Protein AF-A0A4Y8IC39-F1 (afdb_monomer_lite)

pLDDT: mean 88.24, std 8.1, range [49.22, 97.06]

Structure (mmCIF, N/CA/C/O backbone):
data_AF-A0A4Y8IC39-F1
#
_entry.id   AF-A0A4Y8IC39-F1
#
loop_
_atom_site.group_PDB
_atom_site.id
_atom_site.type_symbol
_atom_site.label_atom_id
_atom_site.label_alt_id
_atom_site.label_comp_id
_atom_site.label_asym_id
_atom_site.label_entity_id
_atom_site.label_seq_id
_atom_site.pdbx_PDB_ins_code
_atom_site.Cartn_x
_atom_site.Cartn_y
_atom_site.Cartn_z
_atom_site.occupancy
_atom_site.B_iso_or_equiv
_atom_site.auth_seq_id
_atom_site.auth_comp_id
_atom_site.auth_asym_id
_atom_site.auth_atom_id
_atom_site.pdbx_PDB_model_num
ATOM 1 N N . MET A 1 1 ? -6.202 -8.728 9.744 1.00 49.22 1 MET A N 1
ATOM 2 C CA . MET A 1 1 ? -7.414 -8.111 10.317 1.00 49.22 1 MET A CA 1
ATOM 3 C C . MET A 1 1 ? -6.979 -7.304 11.525 1.00 49.22 1 MET A C 1
ATOM 5 O O . MET A 1 1 ? -6.332 -7.877 12.390 1.00 49.22 1 MET A O 1
ATOM 9 N N . LYS A 1 2 ? -7.241 -5.996 11.548 1.00 52.31 2 LYS A N 1
ATOM 10 C CA . LYS A 1 2 ? -7.064 -5.145 12.735 1.00 52.31 2 LYS A CA 1
ATOM 11 C C . LYS A 1 2 ? -8.455 -4.559 13.005 1.00 52.31 2 LYS A C 1
ATOM 13 O O . LYS A 1 2 ? -9.032 -3.944 12.111 1.00 52.31 2 LYS A O 1
ATOM 18 N N . ASP A 1 3 ? -9.051 -4.898 14.144 1.00 62.09 3 ASP A N 1
ATOM 19 C CA . ASP A 1 3 ? -10.324 -4.336 14.628 1.00 62.09 3 ASP A CA 1
ATOM 20 C C . ASP A 1 3 ? -11.541 -4.486 13.686 1.00 62.09 3 ASP A C 1
ATOM 22 O O . ASP A 1 3 ? -12.233 -3.516 13.392 1.00 62.09 3 ASP A O 1
ATOM 26 N N . ASN A 1 4 ? -11.817 -5.700 13.189 1.00 80.62 4 ASN A N 1
ATOM 27 C CA . ASN A 1 4 ? -12.907 -6.012 12.236 1.00 80.62 4 ASN A CA 1
ATOM 28 C C . ASN A 1 4 ? -12.847 -5.268 10.886 1.00 80.62 4 ASN A C 1
ATOM 30 O O . ASN A 1 4 ? -13.820 -5.294 10.128 1.00 80.62 4 ASN A O 1
ATOM 34 N N . HIS A 1 5 ? -11.713 -4.646 10.552 1.00 85.69 5 HIS A N 1
ATOM 35 C CA . HIS A 1 5 ? -11.492 -4.043 9.241 1.00 85.69 5 HIS A CA 1
ATOM 36 C C . HIS A 1 5 ? -10.709 -4.977 8.310 1.00 85.69 5 HIS A C 1
ATOM 38 O O . HIS A 1 5 ? -9.724 -5.627 8.692 1.00 85.69 5 HIS A O 1
ATOM 44 N N . ILE A 1 6 ? -11.165 -5.013 7.063 1.00 87.56 6 ILE A N 1
ATOM 45 C CA . ILE A 1 6 ? -10.596 -5.718 5.923 1.00 87.56 6 ILE A CA 1
ATOM 46 C C . ILE A 1 6 ? -10.126 -4.653 4.940 1.00 87.56 6 ILE A C 1
ATOM 48 O O . ILE A 1 6 ? -10.879 -3.751 4.578 1.00 87.56 6 ILE A O 1
ATOM 52 N N . ILE A 1 7 ? -8.873 -4.766 4.514 1.00 88.25 7 ILE A N 1
ATOM 53 C CA . ILE A 1 7 ? -8.309 -3.901 3.485 1.00 88.25 7 ILE A CA 1
ATOM 54 C C . ILE A 1 7 ? -8.285 -4.690 2.189 1.00 88.25 7 ILE A C 1
ATOM 56 O O . ILE A 1 7 ? -7.684 -5.763 2.136 1.00 88.25 7 ILE A O 1
ATOM 60 N N . VAL A 1 8 ? -8.951 -4.159 1.172 1.00 89.44 8 VAL A N 1
ATOM 61 C CA . VAL A 1 8 ? -9.041 -4.778 -0.148 1.00 89.44 8 VAL A CA 1
ATOM 62 C C . VAL A 1 8 ? -8.329 -3.889 -1.145 1.00 89.44 8 VAL A C 1
ATOM 64 O O . VAL A 1 8 ? -8.541 -2.680 -1.172 1.00 89.44 8 VAL A O 1
ATOM 67 N N . THR A 1 9 ? -7.495 -4.502 -1.969 1.00 88.75 9 THR A N 1
ATOM 68 C CA . THR A 1 9 ? -6.936 -3.887 -3.169 1.00 88.75 9 THR A CA 1
ATOM 69 C C . THR A 1 9 ? -7.644 -4.469 -4.381 1.00 88.75 9 THR A C 1
ATOM 71 O O . THR A 1 9 ? -7.809 -5.687 -4.449 1.00 88.75 9 THR A O 1
ATOM 74 N N . TYR A 1 10 ? -8.086 -3.626 -5.306 1.00 88.31 10 TYR A N 1
ATOM 75 C CA . TYR A 1 10 ? -8.867 -4.049 -6.468 1.00 88.31 10 TYR A CA 1
ATOM 76 C C . TYR A 1 10 ? -8.558 -3.185 -7.690 1.00 88.31 10 TYR A C 1
ATOM 78 O O . TYR A 1 10 ? -8.013 -2.092 -7.562 1.00 88.31 10 TYR A O 1
ATOM 86 N N . GLU A 1 11 ? -8.929 -3.676 -8.866 1.00 85.62 11 GLU A N 1
ATOM 87 C CA . GLU A 1 11 ? -8.945 -2.916 -10.116 1.00 85.62 11 GLU A CA 1
ATOM 88 C C . GLU A 1 11 ? -10.398 -2.737 -10.562 1.00 85.62 11 GLU A C 1
ATOM 90 O O . GLU A 1 11 ? -11.254 -3.582 -10.277 1.00 85.62 11 GLU A O 1
ATOM 95 N N . LYS A 1 12 ? -10.697 -1.638 -11.255 1.00 83.25 12 LYS A N 1
ATOM 96 C CA . LYS A 1 12 ? -11.997 -1.461 -11.909 1.00 83.25 12 LYS A CA 1
ATOM 97 C C . LYS A 1 12 ? -11.918 -1.995 -13.333 1.00 83.25 12 LYS A C 1
ATOM 99 O O . LYS A 1 12 ? -10.913 -1.819 -14.013 1.00 83.25 12 LYS A O 1
ATOM 104 N N . ALA A 1 13 ? -12.988 -2.632 -13.799 1.00 77.00 13 ALA A N 1
ATOM 105 C CA . ALA A 1 13 ? -13.052 -3.109 -15.175 1.00 77.00 13 ALA A CA 1
ATOM 106 C C . ALA A 1 13 ? -12.878 -1.935 -16.157 1.00 77.00 13 ALA A C 1
ATOM 108 O O . ALA A 1 13 ? -13.583 -0.934 -16.049 1.00 77.00 13 ALA A O 1
ATOM 109 N N . GLY A 1 14 ? -11.946 -2.072 -17.103 1.00 76.12 14 GLY A N 1
ATOM 110 C CA . GLY A 1 14 ? -11.614 -1.021 -18.070 1.00 76.12 14 GLY A CA 1
ATOM 111 C C . GLY A 1 14 ? -10.619 0.031 -17.566 1.00 76.12 14 GLY A C 1
ATOM 112 O O . GLY A 1 14 ? -10.321 0.964 -18.305 1.00 76.12 14 GLY A O 1
ATOM 113 N N . GLU A 1 15 ? -10.087 -0.115 -16.350 1.00 79.50 15 GLU A N 1
ATOM 114 C CA . GLU A 1 15 ? -9.059 0.765 -15.800 1.00 79.50 15 GLU A CA 1
ATOM 115 C C . GLU A 1 15 ? -7.843 -0.035 -15.316 1.00 79.50 15 GLU A C 1
ATOM 117 O O . GLU A 1 15 ? -7.985 -1.004 -14.574 1.00 79.50 15 GLU A O 1
ATOM 122 N N . ASP A 1 16 ? -6.635 0.423 -15.652 1.00 76.81 16 ASP A N 1
ATOM 123 C CA . ASP A 1 16 ? -5.375 -0.186 -15.191 1.00 76.81 16 ASP A CA 1
ATOM 124 C C . ASP A 1 16 ? -4.802 0.522 -13.949 1.00 76.81 16 ASP A C 1
ATOM 126 O O . ASP A 1 16 ? -3.588 0.660 -13.754 1.00 76.81 16 ASP A O 1
ATOM 130 N N . PHE A 1 17 ? -5.700 0.999 -13.084 1.00 84.44 17 PHE A N 1
ATOM 131 C CA . PHE A 1 17 ? -5.344 1.605 -11.808 1.00 84.44 17 PHE A CA 1
ATOM 132 C C . PHE A 1 17 ? -5.635 0.659 -10.651 1.00 84.44 17 PHE A C 1
ATOM 134 O O . PHE A 1 17 ? -6.690 0.030 -10.568 1.00 84.44 17 PHE A O 1
ATOM 141 N N . LEU A 1 18 ? -4.698 0.632 -9.703 1.00 87.25 18 LEU A N 1
ATOM 142 C CA . LEU A 1 18 ? -4.921 0.007 -8.412 1.00 87.25 18 LEU A CA 1
ATOM 143 C C . LEU A 1 18 ? -5.823 0.919 -7.579 1.00 87.25 18 LEU A C 1
ATOM 145 O O . LEU A 1 18 ? -5.616 2.131 -7.532 1.00 87.25 18 LEU A O 1
ATOM 149 N N . TYR A 1 19 ? -6.773 0.317 -6.882 1.00 92.00 19 TYR A N 1
ATOM 150 C CA . TYR A 1 19 ? -7.632 0.954 -5.899 1.00 92.00 19 TYR A CA 1
ATOM 151 C C . TYR A 1 19 ? -7.520 0.242 -4.563 1.00 92.00 19 TYR A C 1
ATOM 153 O O . TYR A 1 19 ? -7.177 -0.940 -4.486 1.00 92.00 19 TYR A O 1
ATOM 161 N N . VAL A 1 20 ? -7.844 0.963 -3.495 1.00 91.62 20 VAL A N 1
ATOM 162 C CA . VAL A 1 20 ? -7.847 0.443 -2.132 1.00 91.62 20 VAL A CA 1
ATOM 163 C C . VAL A 1 20 ? -9.165 0.785 -1.473 1.00 91.62 20 VAL A C 1
ATOM 165 O O . VAL A 1 20 ? -9.677 1.896 -1.607 1.00 91.62 20 VAL A O 1
ATOM 168 N N . ALA A 1 21 ? -9.697 -0.157 -0.712 1.00 92.69 21 ALA A N 1
ATOM 169 C CA . ALA A 1 21 ? -10.854 0.068 0.122 1.00 92.69 21 ALA A CA 1
ATOM 170 C C . ALA A 1 21 ? -10.661 -0.462 1.529 1.00 92.69 21 ALA A C 1
ATOM 172 O O . ALA A 1 21 ? -10.013 -1.484 1.765 1.00 92.69 21 ALA A O 1
ATOM 173 N N . ILE A 1 22 ? -11.289 0.250 2.455 1.00 92.50 22 ILE A N 1
ATOM 174 C CA . ILE A 1 22 ? -11.466 -0.170 3.833 1.00 92.50 22 ILE A CA 1
ATOM 175 C C . ILE A 1 22 ? -12.898 -0.675 3.959 1.00 92.50 22 ILE A C 1
ATOM 177 O O . ILE A 1 22 ? -13.855 0.072 3.743 1.00 92.50 22 ILE A O 1
ATOM 181 N N . ILE A 1 23 ? -13.039 -1.944 4.314 1.00 93.00 23 ILE A N 1
ATOM 182 C CA . ILE A 1 23 ? -14.315 -2.616 4.539 1.00 93.00 23 ILE A CA 1
ATOM 183 C C . ILE A 1 23 ? -14.377 -3.016 6.009 1.00 93.00 23 ILE A C 1
ATOM 185 O O . ILE A 1 23 ? -13.379 -3.435 6.589 1.00 93.00 23 ILE A O 1
ATOM 189 N N . LYS A 1 24 ? -15.544 -2.892 6.632 1.00 90.75 24 LYS A N 1
ATOM 190 C CA . LYS A 1 24 ? -15.789 -3.343 8.001 1.00 90.75 24 LYS A CA 1
ATOM 191 C C . LYS A 1 24 ? -16.712 -4.550 7.992 1.00 90.75 24 LYS A C 1
ATOM 193 O O . LYS A 1 24 ? -17.770 -4.505 7.364 1.00 90.75 24 LYS A O 1
ATOM 198 N N . GLN A 1 25 ? -16.339 -5.588 8.731 1.00 88.75 25 GLN A N 1
ATOM 199 C CA . GLN A 1 25 ? -17.250 -6.673 9.073 1.00 88.75 25 GLN A CA 1
ATOM 200 C C . GLN A 1 25 ? -18.201 -6.195 10.177 1.00 88.75 25 GLN A C 1
ATOM 202 O O . GLN A 1 25 ? -17.773 -5.758 11.249 1.00 88.75 25 GLN A O 1
ATOM 207 N N . THR A 1 26 ? -19.498 -6.284 9.919 1.00 89.00 26 THR A N 1
ATOM 208 C CA . THR A 1 26 ? -20.580 -6.052 10.877 1.00 89.00 26 THR A CA 1
ATOM 209 C C . THR A 1 26 ? -21.377 -7.343 11.072 1.00 89.00 26 THR A C 1
ATOM 211 O O . THR A 1 26 ? -21.233 -8.308 10.319 1.00 89.00 26 THR A O 1
ATOM 214 N N . ASN A 1 27 ? -22.271 -7.355 12.062 1.00 88.62 27 ASN A N 1
ATOM 215 C CA . ASN A 1 27 ? -23.198 -8.475 12.269 1.00 88.62 27 ASN A CA 1
ATOM 216 C C . ASN A 1 27 ? -24.147 -8.689 11.074 1.00 88.62 27 ASN A C 1
ATOM 218 O O . ASN A 1 27 ? -24.691 -9.773 10.912 1.00 88.62 27 ASN A O 1
ATOM 222 N N . SER A 1 28 ? -24.344 -7.659 10.245 1.00 91.44 28 SER A N 1
ATOM 223 C CA . SER A 1 28 ? -25.187 -7.687 9.047 1.00 91.44 28 SER A CA 1
ATOM 224 C C . SER A 1 28 ? -24.410 -7.939 7.747 1.00 91.44 28 SER A C 1
ATOM 226 O O . SER A 1 28 ? -25.013 -7.905 6.677 1.00 91.44 28 SER A O 1
ATOM 228 N N . GLY A 1 29 ? -23.094 -8.179 7.816 1.00 91.56 29 GLY A N 1
ATOM 229 C CA . GLY A 1 29 ? -22.247 -8.469 6.657 1.00 91.56 29 GLY A CA 1
ATOM 230 C C . GLY A 1 29 ? -21.097 -7.478 6.469 1.00 91.56 29 GLY A C 1
ATOM 231 O O . GLY A 1 29 ? -20.527 -6.969 7.430 1.00 91.56 29 GLY A O 1
ATOM 232 N N . LEU A 1 30 ? -20.715 -7.233 5.215 1.00 91.81 30 LEU A N 1
ATOM 233 C CA . LEU A 1 30 ? -19.592 -6.363 4.857 1.00 91.81 30 LEU A CA 1
ATOM 234 C C . LEU A 1 30 ? -20.083 -4.959 4.497 1.00 91.81 30 LEU A C 1
ATOM 236 O O . LEU A 1 30 ? -20.935 -4.798 3.623 1.00 91.81 30 LEU A O 1
ATOM 240 N N . LYS A 1 31 ? -19.513 -3.931 5.132 1.00 91.69 31 LYS A N 1
ATOM 241 C CA . LYS A 1 31 ? -19.816 -2.521 4.851 1.00 91.69 31 LYS A CA 1
ATOM 242 C C . LYS A 1 31 ? -18.582 -1.786 4.337 1.00 91.69 31 LYS A C 1
ATOM 244 O O . LYS A 1 31 ? -17.553 -1.764 5.008 1.00 91.69 31 LYS A O 1
ATOM 249 N N . TRP A 1 32 ? -18.707 -1.120 3.193 1.00 91.94 32 TRP A N 1
ATOM 250 C CA . TRP A 1 32 ? -17.681 -0.213 2.679 1.00 91.94 32 TRP A CA 1
ATOM 251 C C . TRP A 1 32 ? -17.578 1.027 3.572 1.00 91.94 32 TRP A C 1
ATOM 253 O O . TRP A 1 32 ? -18.581 1.689 3.840 1.00 91.94 32 TRP A O 1
ATOM 263 N N . ILE A 1 33 ? -16.373 1.322 4.053 1.00 93.19 33 ILE A N 1
ATOM 264 C CA . ILE A 1 33 ? -16.093 2.477 4.915 1.00 93.19 33 ILE A CA 1
ATOM 265 C C . ILE A 1 33 ? -15.491 3.612 4.100 1.00 93.19 33 ILE A C 1
ATOM 267 O O . ILE A 1 33 ? -15.927 4.755 4.215 1.00 93.19 33 ILE A O 1
ATOM 271 N N . LYS A 1 34 ? -14.486 3.302 3.276 1.00 93.19 34 LYS A N 1
ATOM 272 C CA . LYS A 1 34 ? -13.810 4.290 2.436 1.00 93.19 34 LYS A CA 1
ATOM 273 C C . LYS A 1 34 ? -13.171 3.638 1.218 1.00 93.19 34 LYS A C 1
ATOM 275 O O . LYS A 1 34 ? -12.642 2.535 1.327 1.00 93.19 34 LYS A O 1
ATOM 280 N N . ASN A 1 35 ? -13.180 4.368 0.108 1.00 92.88 35 ASN A N 1
ATOM 281 C CA . ASN A 1 35 ? -12.457 4.056 -1.122 1.00 92.88 35 ASN A CA 1
ATOM 282 C C . ASN A 1 35 ? -11.335 5.069 -1.335 1.00 92.88 35 ASN A C 1
ATOM 284 O O . ASN A 1 35 ? -11.465 6.226 -0.929 1.00 92.88 35 ASN A O 1
ATOM 288 N N . SER A 1 36 ? -10.247 4.637 -1.962 1.00 90.44 36 SER A N 1
ATOM 289 C CA . SER A 1 36 ? -9.236 5.540 -2.496 1.00 90.44 36 SER A CA 1
ATOM 290 C C . SER A 1 36 ? -9.663 6.054 -3.866 1.00 90.44 36 SER A C 1
ATOM 292 O O . SER A 1 36 ? -10.433 5.404 -4.578 1.00 90.44 36 SER A O 1
ATOM 294 N N . ASP A 1 37 ? -9.076 7.174 -4.267 1.00 89.62 37 ASP A N 1
ATOM 295 C CA . ASP A 1 37 ? -8.926 7.484 -5.684 1.00 89.62 37 ASP A CA 1
ATOM 296 C C . ASP A 1 37 ? -7.965 6.482 -6.349 1.00 89.62 37 ASP A C 1
ATOM 298 O O . ASP A 1 37 ? -7.362 5.627 -5.682 1.00 89.62 37 ASP A O 1
ATOM 302 N N . ALA A 1 38 ? -7.823 6.578 -7.671 1.00 88.69 38 ALA A N 1
ATOM 303 C CA . ALA A 1 38 ? -6.846 5.793 -8.413 1.00 88.69 38 ALA A CA 1
ATOM 304 C C . ALA A 1 38 ? -5.434 6.027 -7.848 1.00 88.69 38 ALA A C 1
ATOM 306 O O . ALA A 1 38 ? -4.974 7.166 -7.726 1.00 88.69 38 ALA A O 1
ATOM 307 N N . ILE A 1 39 ? -4.729 4.943 -7.521 1.00 88.25 39 ILE A N 1
ATOM 308 C CA . ILE A 1 39 ? -3.354 4.980 -7.013 1.00 88.25 39 ILE A CA 1
ATOM 309 C C . ILE A 1 39 ? -2.430 5.327 -8.187 1.00 88.25 39 ILE A C 1
ATOM 311 O O . ILE A 1 39 ? -1.962 4.453 -8.917 1.00 88.25 39 ILE A O 1
ATOM 315 N N . THR A 1 40 ? -2.205 6.625 -8.388 1.00 83.69 40 THR A N 1
ATOM 316 C CA . THR A 1 40 ? -1.406 7.168 -9.499 1.00 83.69 40 THR A CA 1
ATOM 317 C C . THR A 1 40 ? -0.023 7.641 -9.058 1.00 83.69 40 THR A C 1
ATOM 319 O O . THR A 1 40 ? 0.912 7.635 -9.861 1.00 83.69 40 THR A O 1
ATOM 322 N N . PHE A 1 41 ? 0.138 8.028 -7.792 1.00 83.94 41 PHE A N 1
ATOM 323 C CA . PHE A 1 41 ? 1.421 8.458 -7.232 1.00 83.94 41 PHE A CA 1
ATOM 324 C C . PHE A 1 41 ? 2.229 7.287 -6.649 1.00 83.94 41 PHE A C 1
ATOM 326 O O . PHE A 1 41 ? 1.647 6.259 -6.306 1.00 83.94 41 PHE A O 1
ATOM 333 N N . PRO A 1 42 ? 3.556 7.425 -6.476 1.00 88.69 42 PRO A N 1
ATOM 334 C CA . PRO A 1 42 ? 4.375 6.372 -5.879 1.00 88.69 42 PRO A CA 1
ATOM 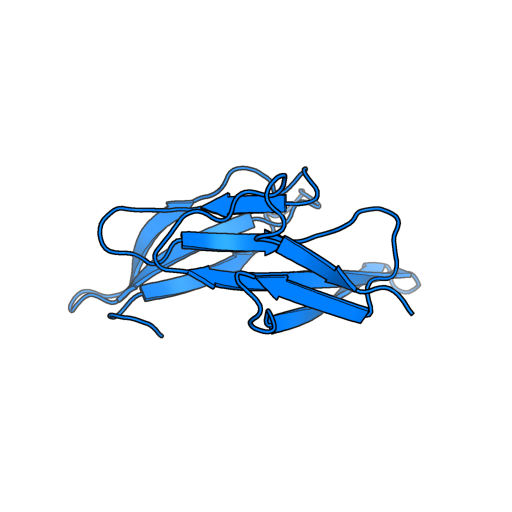335 C C . PRO A 1 42 ? 3.990 6.008 -4.446 1.00 88.69 42 PRO A C 1
ATOM 337 O O . PRO A 1 42 ? 4.167 4.867 -4.036 1.00 88.69 42 PRO A O 1
ATOM 340 N N . ILE A 1 43 ? 3.460 6.962 -3.678 1.00 91.31 43 ILE A N 1
ATOM 341 C CA . ILE A 1 43 ? 3.056 6.771 -2.284 1.00 91.31 43 ILE A CA 1
ATOM 342 C C . ILE A 1 43 ? 1.645 7.327 -2.125 1.00 91.31 43 ILE A C 1
ATOM 344 O O . ILE A 1 43 ? 1.408 8.510 -2.359 1.00 91.31 43 ILE A O 1
ATOM 348 N N . ASN A 1 44 ? 0.712 6.480 -1.702 1.00 92.69 44 ASN A N 1
ATOM 349 C CA . ASN A 1 44 ? -0.681 6.843 -1.459 1.00 92.69 44 ASN A CA 1
ATOM 350 C C . ASN A 1 44 ? -1.099 6.405 -0.066 1.00 92.69 44 ASN A C 1
ATOM 352 O O . ASN A 1 44 ? -0.590 5.422 0.477 1.00 92.69 44 ASN A O 1
ATOM 356 N N . ARG A 1 45 ? -2.045 7.140 0.513 1.00 92.44 45 ARG A N 1
ATOM 357 C CA . ARG A 1 45 ? -2.510 6.899 1.874 1.00 92.44 45 ARG A CA 1
ATOM 358 C C . ARG A 1 45 ? -4.024 6.990 1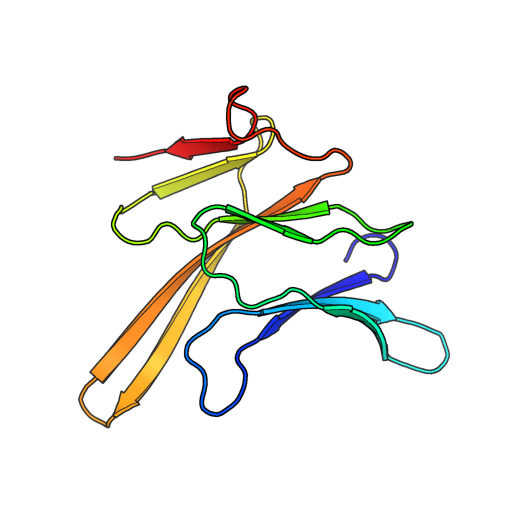.924 1.00 92.44 45 ARG A C 1
ATOM 360 O O . ARG A 1 45 ? -4.607 7.947 1.422 1.00 92.44 45 ARG A O 1
ATOM 367 N N . ILE A 1 46 ? -4.655 6.010 2.554 1.00 92.94 46 ILE A N 1
ATOM 368 C CA . ILE A 1 46 ? -6.090 6.013 2.830 1.00 92.94 46 ILE A CA 1
ATOM 369 C C . ILE A 1 46 ? -6.301 5.811 4.326 1.00 92.94 46 ILE A C 1
ATOM 371 O O . ILE A 1 46 ? -5.721 4.924 4.948 1.00 92.94 46 ILE A O 1
ATOM 375 N N . ALA A 1 47 ? -7.129 6.676 4.897 1.00 91.62 47 ALA A N 1
ATOM 376 C CA . ALA A 1 47 ? -7.457 6.680 6.312 1.00 91.62 47 ALA A CA 1
ATOM 377 C C . ALA A 1 47 ? -8.947 6.957 6.490 1.00 91.62 47 ALA A C 1
ATOM 379 O O . ALA A 1 47 ? -9.499 7.840 5.822 1.00 91.62 47 ALA A O 1
ATOM 380 N N . ALA A 1 48 ? -9.580 6.221 7.392 1.00 89.94 48 ALA A N 1
ATOM 381 C CA . ALA A 1 48 ? -10.913 6.499 7.904 1.00 89.94 48 ALA A CA 1
ATOM 382 C C . ALA A 1 48 ? -10.873 6.514 9.436 1.00 89.94 48 ALA A C 1
ATOM 384 O O . ALA A 1 48 ? -10.000 5.894 10.049 1.00 89.94 48 ALA A O 1
ATOM 385 N N . GLU A 1 49 ? -11.808 7.228 10.054 1.00 86.31 49 GLU A N 1
ATOM 386 C CA . GLU A 1 49 ? -11.910 7.279 11.511 1.00 86.31 49 GLU A CA 1
ATOM 387 C C . GLU A 1 49 ? -12.055 5.868 12.104 1.00 86.31 49 GLU A C 1
ATOM 389 O O . GLU A 1 49 ? -12.813 5.041 11.595 1.00 86.31 49 GLU A O 1
ATOM 394 N N . GLY A 1 50 ? -11.293 5.580 13.163 1.00 85.31 50 GLY A N 1
ATOM 395 C CA . GLY A 1 50 ? -11.297 4.269 13.817 1.00 85.31 50 GLY A CA 1
ATOM 396 C C . GLY A 1 50 ? -10.642 3.143 13.007 1.00 85.31 50 GLY A C 1
ATOM 397 O O . GLY A 1 50 ? -10.878 1.972 13.299 1.00 85.31 50 GLY A O 1
ATOM 398 N N . THR A 1 51 ? -9.840 3.472 11.989 1.00 87.00 51 THR A N 1
ATOM 399 C CA . THR A 1 51 ? -9.122 2.500 11.148 1.00 87.00 51 THR A CA 1
ATOM 400 C C . THR A 1 51 ? -7.634 2.843 11.086 1.00 87.00 51 THR A C 1
ATOM 402 O O . THR A 1 51 ? -7.285 4.023 11.186 1.00 87.00 51 THR A O 1
ATOM 405 N N . PRO A 1 52 ? -6.736 1.854 10.917 1.00 88.94 52 PRO A N 1
ATOM 406 C CA . PRO A 1 52 ? -5.337 2.159 10.657 1.00 88.94 52 PRO A CA 1
ATOM 407 C C . PRO A 1 52 ? -5.200 2.909 9.330 1.00 88.94 52 PRO A C 1
ATOM 409 O O . PRO A 1 52 ? -5.942 2.673 8.375 1.00 88.94 52 PRO A O 1
ATOM 412 N N . ILE A 1 53 ? -4.193 3.769 9.254 1.00 92.75 53 ILE A N 1
ATOM 413 C CA . ILE A 1 53 ? -3.785 4.411 8.013 1.00 92.75 53 ILE A CA 1
ATOM 414 C C . ILE A 1 53 ? -3.135 3.344 7.144 1.00 92.75 53 ILE A C 1
ATOM 416 O O . ILE A 1 53 ? -2.150 2.711 7.530 1.00 92.75 53 ILE A O 1
ATOM 420 N N . VAL A 1 54 ? -3.702 3.137 5.963 1.00 94.06 54 VAL A N 1
ATOM 421 C CA . VAL A 1 54 ? -3.149 2.234 4.963 1.00 94.06 54 VAL A CA 1
ATOM 422 C C . VAL A 1 54 ? -2.242 3.052 4.061 1.00 94.06 54 VAL A C 1
ATOM 424 O O . VAL A 1 54 ? -2.702 3.966 3.377 1.00 94.06 54 VAL A O 1
ATOM 427 N N . THR A 1 55 ? -0.960 2.711 4.051 1.00 94.94 55 THR A N 1
ATOM 428 C CA . THR A 1 55 ? 0.027 3.295 3.141 1.00 94.94 55 THR A CA 1
ATOM 429 C C . THR A 1 55 ? 0.329 2.291 2.042 1.00 94.94 55 THR A C 1
ATOM 431 O O . THR A 1 55 ? 0.697 1.154 2.338 1.00 94.94 55 THR A O 1
ATOM 434 N N . ILE A 1 56 ? 0.164 2.708 0.789 1.00 94.12 56 ILE A N 1
ATOM 435 C CA . ILE A 1 56 ? 0.500 1.929 -0.403 1.00 94.12 56 ILE A CA 1
ATOM 436 C C . ILE A 1 56 ? 1.675 2.600 -1.093 1.00 94.12 56 ILE A C 1
ATOM 438 O O . ILE A 1 56 ? 1.626 3.795 -1.387 1.00 94.12 56 ILE A O 1
ATOM 442 N N . VAL A 1 57 ? 2.708 1.815 -1.370 1.00 92.94 57 VAL A N 1
ATOM 443 C CA . VAL A 1 57 ? 3.892 2.252 -2.102 1.00 92.94 57 VAL A CA 1
ATOM 444 C C . VAL A 1 57 ? 3.979 1.454 -3.397 1.00 92.94 57 VAL A C 1
ATOM 446 O O . VAL A 1 57 ? 4.134 0.234 -3.364 1.00 92.94 57 VAL A O 1
ATOM 449 N N . ARG A 1 58 ? 3.852 2.139 -4.534 1.00 90.00 58 ARG A N 1
ATOM 450 C CA . ARG A 1 58 ? 3.949 1.585 -5.890 1.00 90.00 58 ARG A CA 1
ATOM 451 C C . ARG A 1 58 ? 4.860 2.481 -6.741 1.00 90.00 58 ARG A C 1
ATOM 453 O O . ARG A 1 58 ? 4.369 3.371 -7.435 1.00 90.00 58 ARG A O 1
ATOM 460 N N . PRO A 1 59 ? 6.183 2.297 -6.655 1.00 81.25 59 PRO A N 1
ATOM 461 C CA . PRO A 1 59 ? 7.149 3.012 -7.485 1.00 81.25 59 PRO A CA 1
ATOM 462 C C . PRO A 1 59 ? 6.898 2.719 -8.972 1.00 81.25 59 PRO A C 1
ATOM 464 O O . PRO A 1 59 ? 6.460 1.621 -9.304 1.00 81.25 59 PRO A O 1
ATOM 467 N N . ARG A 1 60 ? 7.125 3.701 -9.855 1.00 73.31 60 ARG A N 1
ATOM 468 C CA . ARG A 1 60 ? 6.868 3.549 -11.301 1.00 73.31 60 ARG A CA 1
ATOM 469 C C . ARG A 1 60 ? 8.020 2.874 -12.043 1.00 73.31 60 ARG A C 1
ATOM 471 O O . ARG A 1 60 ? 7.769 1.977 -12.832 1.00 73.31 60 ARG A O 1
ATOM 478 N N . ASP A 1 61 ? 9.249 3.285 -11.743 1.00 68.19 61 ASP A N 1
ATOM 479 C CA . ASP A 1 61 ? 10.406 3.020 -12.610 1.00 68.19 61 ASP A CA 1
ATOM 480 C C . ASP A 1 61 ? 11.606 2.438 -11.846 1.00 68.19 61 ASP A C 1
ATOM 482 O O . ASP A 1 61 ? 12.739 2.493 -12.318 1.00 68.19 61 ASP A O 1
ATOM 486 N N . GLU A 1 62 ? 11.393 1.937 -10.626 1.00 67.69 62 GLU A N 1
ATOM 487 C CA . GLU A 1 62 ? 12.494 1.564 -9.740 1.00 67.69 62 GLU A CA 1
ATOM 488 C C . GLU A 1 62 ? 12.267 0.214 -9.056 1.00 67.69 62 GLU A C 1
ATOM 490 O O . GLU A 1 62 ? 11.277 0.005 -8.345 1.00 67.69 62 GLU A O 1
ATOM 495 N N . ASP A 1 63 ? 13.245 -0.677 -9.234 1.00 79.69 63 ASP A N 1
ATOM 496 C CA . ASP A 1 63 ? 13.297 -1.999 -8.617 1.00 79.69 63 ASP A CA 1
ATOM 49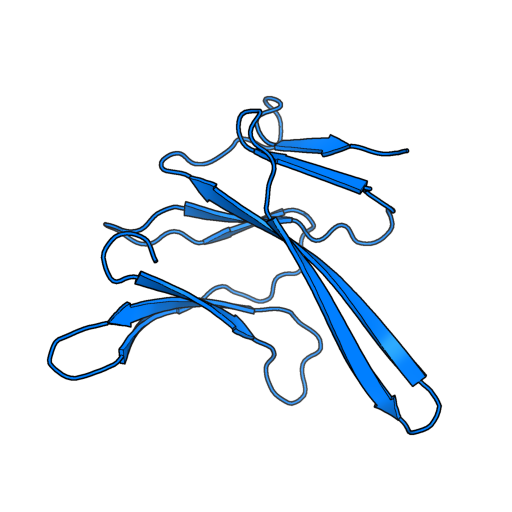7 C C . ASP A 1 63 ? 13.709 -1.898 -7.151 1.00 79.69 63 ASP A C 1
ATOM 499 O O . ASP A 1 63 ? 14.855 -2.102 -6.748 1.00 79.69 63 ASP A O 1
ATOM 503 N N . TYR A 1 64 ? 12.734 -1.571 -6.314 1.00 88.31 64 TYR A N 1
ATOM 504 C CA . TYR A 1 64 ? 12.910 -1.663 -4.876 1.00 88.31 64 TYR A CA 1
ATOM 505 C C . TYR A 1 64 ? 12.745 -3.108 -4.406 1.00 88.31 64 TYR A C 1
ATOM 507 O O . TYR A 1 64 ? 11.816 -3.838 -4.786 1.00 88.31 64 TYR A O 1
ATOM 515 N N . LYS A 1 65 ? 13.646 -3.525 -3.518 1.00 90.12 65 LYS A N 1
ATOM 516 C CA . LYS A 1 65 ? 13.615 -4.849 -2.894 1.00 90.12 65 LYS A CA 1
ATOM 517 C C . LYS A 1 65 ? 12.740 -4.856 -1.650 1.00 90.12 65 LYS A C 1
ATOM 519 O O . LYS A 1 65 ? 12.054 -5.841 -1.376 1.00 90.12 65 LYS A O 1
ATOM 524 N N . ALA A 1 66 ? 12.751 -3.758 -0.902 1.00 93.38 66 ALA A N 1
ATOM 525 C CA . ALA A 1 66 ? 11.981 -3.628 0.320 1.00 93.38 66 ALA A CA 1
ATOM 526 C C . ALA A 1 66 ? 11.541 -2.186 0.563 1.00 93.38 66 ALA A C 1
ATOM 528 O O . ALA A 1 66 ? 12.188 -1.230 0.144 1.00 93.38 66 ALA A O 1
ATOM 529 N N . VAL A 1 67 ? 10.447 -2.057 1.304 1.00 95.50 67 VAL A N 1
ATOM 530 C CA . VAL A 1 67 ? 9.962 -0.788 1.837 1.00 95.50 67 VAL A CA 1
ATOM 531 C C . VAL A 1 67 ? 9.854 -0.938 3.344 1.00 95.50 67 VAL A C 1
ATOM 533 O O . VAL A 1 67 ? 9.355 -1.960 3.827 1.00 95.50 67 VAL A O 1
ATOM 536 N N . LYS A 1 68 ? 10.301 0.068 4.092 1.00 96.81 68 LYS A N 1
ATOM 537 C CA . LYS A 1 68 ? 9.990 0.198 5.517 1.00 96.81 68 LYS A CA 1
ATOM 538 C C . LYS A 1 68 ? 9.100 1.407 5.744 1.00 96.81 68 LYS A C 1
ATOM 540 O O . LYS A 1 68 ? 9.241 2.421 5.069 1.00 96.81 68 LYS A O 1
ATOM 545 N N . VAL A 1 69 ? 8.200 1.291 6.713 1.00 97.00 69 VAL A N 1
ATOM 546 C CA . VAL A 1 69 ? 7.397 2.404 7.219 1.00 97.00 69 VAL A CA 1
ATOM 547 C C . VAL A 1 69 ? 7.594 2.481 8.729 1.00 97.00 69 VAL A C 1
ATOM 549 O O . VAL A 1 69 ? 7.363 1.494 9.432 1.00 97.00 69 VAL A O 1
ATOM 552 N N . PHE A 1 70 ? 8.073 3.623 9.223 1.00 96.94 70 PHE A N 1
ATOM 553 C CA . PHE A 1 70 ? 8.553 3.810 10.597 1.00 96.94 70 PHE A CA 1
ATOM 554 C C . PHE A 1 70 ? 9.552 2.716 11.023 1.00 96.94 70 PHE A C 1
ATOM 556 O O . PHE A 1 70 ? 9.394 2.077 12.066 1.00 96.94 70 PHE A O 1
ATOM 563 N N . GLY A 1 71 ? 10.535 2.421 10.163 1.00 95.81 71 GLY A N 1
ATOM 564 C CA . GLY A 1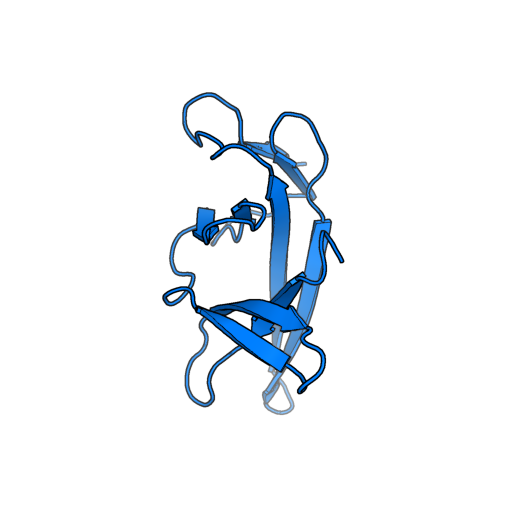 71 ? 11.559 1.395 10.393 1.00 95.81 71 GLY A CA 1
ATOM 565 C C . GLY A 1 71 ? 11.067 -0.061 10.350 1.00 95.81 71 GLY A C 1
ATOM 566 O O . GLY A 1 71 ? 11.879 -0.983 10.448 1.00 95.81 71 GLY A O 1
ATOM 567 N N . LYS A 1 72 ? 9.761 -0.310 10.177 1.00 97.06 72 LYS A N 1
ATOM 568 C CA . LYS A 1 72 ? 9.186 -1.662 10.097 1.00 97.06 72 LYS A CA 1
ATOM 569 C C . LYS A 1 72 ? 8.982 -2.095 8.645 1.00 97.06 72 LYS A C 1
ATOM 571 O O . LYS A 1 72 ? 8.474 -1.296 7.862 1.00 97.06 72 LYS A O 1
ATOM 576 N N . PRO A 1 73 ? 9.297 -3.348 8.272 1.00 96.94 73 PRO A N 1
ATOM 577 C CA . PRO A 1 73 ? 9.057 -3.842 6.919 1.00 96.94 73 PRO A CA 1
ATOM 578 C C . PRO A 1 73 ? 7.578 -3.759 6.515 1.00 96.94 73 PRO A C 1
ATOM 580 O O . PRO A 1 73 ? 6.699 -4.240 7.234 1.00 96.94 73 PRO A O 1
ATOM 583 N N . ALA A 1 74 ? 7.312 -3.180 5.347 1.00 96.62 74 ALA A N 1
ATOM 584 C CA . ALA A 1 74 ? 6.009 -3.219 4.699 1.00 96.62 74 ALA A CA 1
ATOM 585 C C . ALA A 1 74 ? 5.817 -4.557 3.969 1.00 96.62 74 ALA A C 1
ATOM 587 O O . ALA A 1 74 ? 6.773 -5.174 3.490 1.00 96.62 74 ALA A O 1
ATOM 588 N N . LYS A 1 75 ? 4.568 -5.011 3.852 1.00 95.25 75 LYS A N 1
ATOM 589 C CA . LYS A 1 75 ? 4.247 -6.258 3.151 1.00 95.25 75 LYS A CA 1
ATOM 590 C C . LYS A 1 75 ? 4.318 -6.031 1.643 1.00 95.25 75 LYS A C 1
ATOM 592 O O . LYS A 1 75 ? 3.587 -5.189 1.136 1.00 95.25 75 LYS A O 1
ATOM 597 N N . SER A 1 76 ? 5.136 -6.809 0.939 1.00 94.19 76 SER A N 1
ATOM 598 C CA . SER A 1 76 ? 5.130 -6.849 -0.528 1.00 94.19 76 SER A CA 1
ATOM 599 C C . SER A 1 76 ? 3.934 -7.654 -1.029 1.00 94.19 76 SER A C 1
ATOM 601 O O . SER A 1 76 ? 3.614 -8.712 -0.478 1.00 94.19 76 SER A O 1
ATOM 603 N N . VAL A 1 77 ? 3.293 -7.171 -2.085 1.00 91.81 77 VAL A N 1
ATOM 604 C CA . VAL A 1 77 ? 2.263 -7.883 -2.835 1.00 91.81 77 VAL A CA 1
ATOM 605 C C . VAL A 1 77 ? 2.650 -7.846 -4.304 1.00 91.81 77 VAL A C 1
ATOM 607 O O . VAL A 1 77 ? 2.903 -6.774 -4.851 1.00 91.81 77 VAL A O 1
ATOM 610 N N . THR A 1 78 ? 2.684 -9.025 -4.913 1.00 90.00 78 THR A N 1
ATOM 611 C CA . THR A 1 78 ? 2.915 -9.199 -6.344 1.00 90.00 78 THR A CA 1
ATOM 612 C C . THR A 1 78 ? 1.771 -10.020 -6.910 1.00 90.00 78 THR A C 1
ATOM 614 O O . THR A 1 78 ? 1.400 -11.042 -6.329 1.00 90.00 78 THR A O 1
ATOM 617 N N . TYR A 1 79 ? 1.205 -9.573 -8.022 1.00 87.06 79 TYR A N 1
ATOM 618 C CA . TYR A 1 79 ? 0.263 -10.353 -8.812 1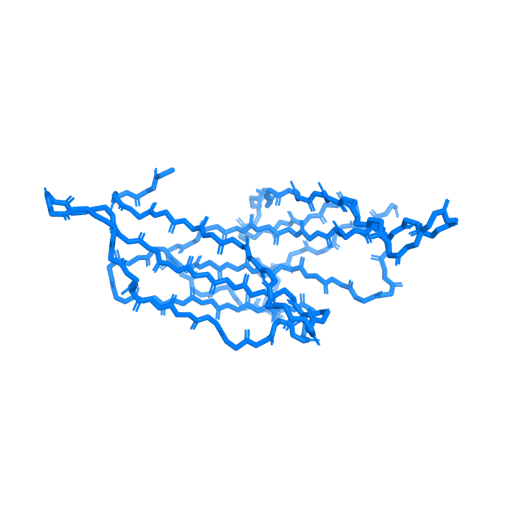.00 87.06 79 TYR A CA 1
ATOM 619 C C . TYR A 1 79 ? 0.564 -10.182 -10.296 1.00 87.06 79 TYR A C 1
ATOM 621 O O . TYR A 1 79 ? 1.228 -9.232 -10.708 1.00 87.06 79 TYR A O 1
ATOM 629 N N . TYR A 1 80 ? 0.067 -11.125 -11.083 1.00 88.06 80 TYR A N 1
ATOM 630 C CA . TYR A 1 80 ? 0.274 -11.184 -12.519 1.00 88.06 80 TYR A CA 1
ATOM 631 C C . TYR A 1 80 ? -1.082 -11.096 -13.212 1.00 88.06 80 TYR A C 1
ATOM 633 O O . TYR A 1 80 ? -2.045 -11.718 -12.758 1.00 88.06 80 TYR A O 1
ATOM 641 N N . LYS A 1 81 ? -1.164 -10.303 -14.279 1.00 83.94 81 LYS A N 1
ATOM 642 C CA . LYS A 1 81 ? -2.377 -10.127 -15.085 1.00 83.94 81 LYS A CA 1
ATOM 643 C C . LYS A 1 81 ? -2.059 -10.449 -16.533 1.00 83.94 81 LYS A C 1
ATOM 645 O O . LYS A 1 81 ? -1.231 -9.776 -17.149 1.00 83.94 81 LYS A O 1
ATOM 650 N N . ASP A 1 82 ? -2.750 -11.439 -17.075 1.00 87.69 82 ASP A N 1
ATOM 651 C CA . ASP A 1 82 ? -2.694 -11.747 -18.498 1.00 87.69 82 ASP A CA 1
ATOM 652 C C . ASP A 1 82 ? -3.573 -10.747 -19.249 1.00 87.69 82 ASP A C 1
ATOM 654 O O . ASP A 1 82 ? -4.788 -10.685 -19.060 1.00 87.69 82 ASP A O 1
ATOM 658 N N . VAL A 1 83 ? -2.943 -9.911 -20.070 1.00 83.19 83 VAL A N 1
ATOM 659 C CA . VAL A 1 83 ? -3.625 -8.899 -20.893 1.00 83.19 83 VAL A CA 1
ATOM 660 C C . VAL A 1 83 ? -3.959 -9.463 -22.275 1.00 83.19 83 VAL A C 1
ATOM 662 O O . VAL A 1 83 ? -4.877 -8.998 -22.944 1.00 83.19 83 VAL A O 1
ATOM 665 N N . SER A 1 84 ? -3.203 -10.473 -22.709 1.00 86.62 84 SER A N 1
ATOM 666 C CA . SER A 1 84 ? -3.453 -11.291 -23.898 1.00 86.62 84 SER A CA 1
ATOM 667 C C . SER A 1 84 ? -2.696 -12.615 -23.775 1.00 86.62 84 SER A C 1
ATOM 669 O O . SER A 1 84 ? -1.812 -12.732 -22.928 1.00 86.62 84 SER A O 1
ATOM 671 N N . ASP A 1 85 ? -2.940 -13.558 -24.687 1.00 87.31 85 ASP A N 1
ATOM 672 C CA . ASP A 1 85 ? -2.266 -14.869 -24.747 1.00 87.31 85 ASP A CA 1
ATOM 673 C C . ASP A 1 85 ? -0.725 -14.807 -24.777 1.00 87.31 85 ASP A C 1
ATOM 675 O O . ASP A 1 85 ? -0.055 -15.824 -24.609 1.00 87.31 85 ASP A O 1
ATOM 679 N N . LYS A 1 86 ? -0.145 -13.631 -25.049 1.00 91.94 86 LYS A N 1
ATOM 680 C CA . LYS A 1 86 ? 1.306 -13.423 -25.163 1.00 91.94 86 LYS A CA 1
ATOM 681 C C . LYS A 1 86 ? 1.868 -12.390 -24.189 1.00 91.94 86 LYS A C 1
ATOM 683 O O . LYS A 1 86 ? 3.076 -12.168 -24.200 1.00 91.94 86 LYS A O 1
ATOM 688 N N . VAL A 1 87 ? 1.023 -11.715 -23.408 1.00 87.62 87 VAL A N 1
ATOM 689 C CA . VAL A 1 87 ? 1.442 -10.590 -22.562 1.00 87.62 87 VAL A CA 1
ATOM 690 C C . VAL A 1 87 ? 0.882 -10.765 -21.160 1.00 87.62 87 VAL A C 1
ATOM 692 O O . VAL A 1 87 ? -0.313 -10.571 -20.940 1.00 87.62 87 VAL A O 1
ATOM 695 N N . THR A 1 88 ? 1.779 -11.049 -20.219 1.00 88.44 88 THR A N 1
ATOM 696 C CA . THR A 1 88 ? 1.520 -11.031 -18.779 1.00 88.44 88 THR A CA 1
ATOM 697 C C . THR A 1 88 ? 2.229 -9.827 -18.175 1.00 88.44 88 THR A C 1
ATOM 699 O O . THR A 1 88 ? 3.427 -9.635 -18.383 1.00 88.44 88 THR A O 1
ATOM 702 N N . LEU A 1 89 ? 1.497 -9.011 -17.427 1.00 85.00 89 LEU A N 1
ATOM 703 C CA . LEU A 1 89 ? 2.051 -7.885 -16.685 1.00 85.00 89 LEU A CA 1
ATOM 704 C C . LEU A 1 89 ? 2.248 -8.273 -15.221 1.00 85.00 89 LEU A C 1
ATOM 706 O O . LEU A 1 89 ? 1.339 -8.817 -14.593 1.00 85.00 89 LEU A O 1
ATOM 710 N N . GLU A 1 90 ? 3.424 -7.964 -14.679 1.00 86.62 90 GLU A N 1
ATOM 711 C CA . GLU A 1 90 ? 3.682 -8.026 -13.242 1.00 86.62 90 GLU A CA 1
ATOM 712 C C . GLU A 1 90 ? 3.267 -6.711 -12.579 1.00 86.62 90 GLU A C 1
ATOM 714 O O . GLU A 1 90 ? 3.652 -5.621 -13.003 1.00 86.62 90 GLU A O 1
ATOM 719 N N . PHE A 1 91 ? 2.519 -6.820 -11.488 1.00 85.31 91 PHE A N 1
ATOM 720 C CA . PHE A 1 91 ? 2.151 -5.701 -10.639 1.00 85.31 91 PHE A CA 1
ATOM 721 C C . PHE A 1 91 ? 2.703 -5.931 -9.241 1.00 85.31 91 PHE A C 1
ATOM 723 O O . PHE A 1 91 ? 2.284 -6.853 -8.541 1.00 85.31 91 PHE A O 1
ATOM 730 N N . LYS A 1 92 ? 3.609 -5.051 -8.813 1.00 89.62 92 LYS A N 1
ATOM 731 C CA . LYS A 1 92 ? 4.249 -5.099 -7.499 1.00 89.62 92 LYS A CA 1
ATOM 732 C C . LYS A 1 92 ? 3.986 -3.817 -6.716 1.00 89.62 92 LYS A C 1
ATOM 734 O O . LYS A 1 92 ? 4.096 -2.714 -7.247 1.00 89.62 92 LYS A O 1
ATOM 739 N N . TYR A 1 93 ? 3.635 -3.960 -5.444 1.00 92.06 93 TYR A N 1
ATOM 740 C CA . TYR A 1 93 ? 3.482 -2.844 -4.510 1.00 92.06 93 TYR A CA 1
ATOM 741 C C . TYR A 1 93 ? 3.722 -3.296 -3.068 1.00 92.06 93 TYR A C 1
ATOM 743 O O . TYR A 1 93 ? 3.698 -4.486 -2.755 1.00 92.06 93 TYR A O 1
ATOM 751 N N . TRP A 1 94 ? 3.918 -2.336 -2.167 1.00 94.75 94 TRP A N 1
ATOM 752 C CA . TRP A 1 94 ? 4.026 -2.575 -0.732 1.00 94.75 94 TRP A CA 1
ATOM 753 C C . TRP A 1 94 ? 2.872 -1.930 0.013 1.00 94.75 94 TRP A C 1
ATOM 755 O O . TRP A 1 94 ? 2.407 -0.849 -0.348 1.00 94.75 94 TRP A O 1
ATOM 765 N N . ILE A 1 95 ? 2.429 -2.589 1.079 1.00 95.12 95 ILE A N 1
ATOM 766 C CA . ILE A 1 95 ? 1.360 -2.115 1.947 1.00 95.12 95 ILE A CA 1
ATOM 767 C C . ILE A 1 95 ? 1.799 -2.135 3.411 1.00 95.12 95 ILE A C 1
ATOM 769 O O . ILE A 1 95 ? 2.356 -3.119 3.907 1.00 95.12 95 ILE A O 1
ATOM 773 N N . ALA A 1 96 ? 1.535 -1.035 4.109 1.00 95.38 96 ALA A N 1
ATOM 774 C CA . ALA A 1 96 ? 1.761 -0.891 5.541 1.00 95.38 96 ALA A CA 1
ATOM 775 C C . ALA A 1 96 ? 0.509 -0.349 6.236 1.00 95.38 96 ALA A C 1
ATOM 777 O O . ALA A 1 96 ? -0.274 0.397 5.646 1.00 95.38 96 ALA A O 1
ATOM 778 N N . TYR A 1 97 ? 0.348 -0.720 7.505 1.00 93.62 97 TYR A N 1
ATOM 779 C CA . TYR A 1 97 ? -0.754 -0.286 8.360 1.00 93.62 97 TYR A CA 1
ATOM 780 C C . TYR A 1 97 ? -0.179 0.415 9.583 1.00 93.62 97 TYR A C 1
ATOM 782 O O . TYR A 1 97 ? 0.537 -0.209 10.371 1.00 93.62 97 TYR A O 1
ATOM 790 N N . THR A 1 98 ? -0.478 1.697 9.743 1.00 94.00 98 THR A N 1
ATOM 791 C CA . THR A 1 98 ? 0.104 2.534 10.796 1.00 94.00 98 THR A CA 1
ATOM 792 C C . THR A 1 98 ? -0.975 3.308 11.540 1.00 94.00 98 THR A C 1
ATOM 794 O O . THR A 1 98 ? -2.040 3.589 11.004 1.00 94.00 98 THR A O 1
ATOM 797 N N . ASP A 1 99 ? -0.702 3.667 12.793 1.00 91.94 99 ASP A N 1
ATOM 798 C CA . ASP A 1 99 ? -1.628 4.482 13.596 1.00 91.94 99 ASP A CA 1
ATOM 799 C C . ASP A 1 99 ? -1.387 5.992 13.395 1.00 91.94 99 ASP A C 1
ATOM 801 O O . ASP A 1 99 ? -2.203 6.822 13.784 1.00 91.94 99 ASP A O 1
ATOM 805 N N . LYS A 1 100 ? -0.262 6.354 12.763 1.00 92.75 100 LYS A N 1
ATOM 806 C CA . LYS A 1 100 ? 0.128 7.726 12.411 1.00 92.75 100 LYS A CA 1
ATOM 807 C C . LYS A 1 100 ? 0.413 7.832 10.921 1.00 92.75 100 LYS A C 1
ATOM 809 O O . LYS A 1 100 ? 0.795 6.844 10.291 1.00 92.75 100 LYS A O 1
ATOM 814 N N . ASN A 1 101 ? 0.206 9.025 10.374 1.00 92.75 101 ASN A N 1
ATOM 815 C CA . ASN A 1 101 ? 0.438 9.304 8.966 1.00 92.75 101 ASN A CA 1
ATOM 816 C C . ASN A 1 101 ? 1.953 9.420 8.715 1.00 92.75 101 ASN A C 1
ATOM 818 O O . ASN A 1 101 ? 2.552 10.319 9.301 1.00 92.75 101 ASN A O 1
ATOM 822 N N . PRO A 1 102 ? 2.582 8.529 7.924 1.00 93.88 102 PRO A N 1
ATOM 823 C CA . PRO A 1 102 ? 4.020 8.599 7.682 1.00 93.88 102 PRO A CA 1
ATOM 824 C C . PRO A 1 102 ? 4.363 9.763 6.754 1.00 93.88 102 PRO A C 1
ATOM 826 O O . PRO A 1 102 ? 3.781 9.885 5.670 1.00 93.88 102 PRO A O 1
ATOM 829 N N . ASP A 1 103 ? 5.334 10.581 7.142 1.00 91.25 103 ASP A N 1
ATOM 830 C CA . ASP A 1 103 ? 5.878 11.658 6.324 1.00 91.25 103 ASP A CA 1
ATOM 831 C C . ASP A 1 103 ? 6.960 11.119 5.374 1.00 91.25 103 ASP A C 1
ATOM 833 O O . ASP A 1 103 ? 8.024 10.645 5.772 1.00 91.25 103 ASP A O 1
ATOM 837 N N . SER A 1 104 ? 6.685 11.214 4.074 1.00 83.50 104 SER A N 1
ATOM 838 C CA . SER A 1 104 ? 7.601 10.769 3.019 1.00 83.50 104 SER A CA 1
ATOM 839 C C . SER A 1 104 ? 8.879 11.610 2.913 1.00 83.50 104 SER A C 1
ATOM 841 O O . SER A 1 104 ? 9.820 11.178 2.259 1.00 83.50 104 SER A O 1
ATOM 843 N N . THR A 1 105 ? 8.924 12.795 3.526 1.00 84.81 105 THR A N 1
ATOM 844 C CA . THR A 1 105 ? 10.087 13.699 3.524 1.00 84.81 105 THR A CA 1
ATOM 845 C C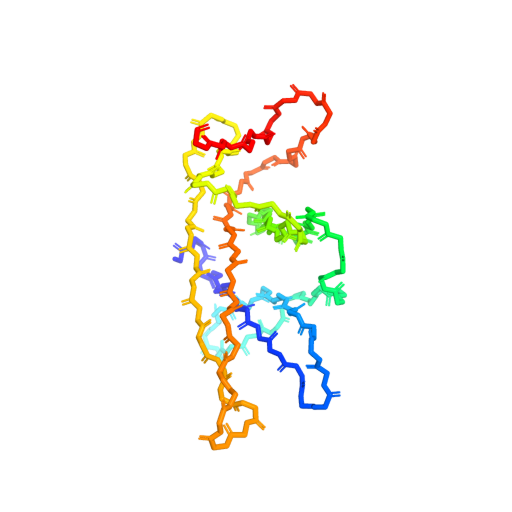 . THR A 1 105 ? 10.930 13.596 4.795 1.00 84.81 105 THR A C 1
ATOM 847 O O . THR A 1 105 ? 12.116 13.909 4.762 1.00 84.81 105 THR A O 1
ATOM 850 N N . ALA A 1 106 ? 10.351 13.100 5.893 1.00 88.69 106 ALA A N 1
ATOM 851 C CA . ALA A 1 106 ? 11.032 12.947 7.181 1.00 88.69 106 ALA A CA 1
ATOM 852 C C . ALA A 1 106 ? 11.768 11.603 7.342 1.00 88.69 106 ALA A C 1
ATOM 854 O O . ALA A 1 106 ? 12.345 11.336 8.393 1.00 88.69 106 ALA A O 1
ATOM 855 N N . GLY A 1 107 ? 11.740 10.743 6.317 1.00 90.50 107 GLY A N 1
ATOM 856 C CA . GLY A 1 107 ? 12.325 9.402 6.377 1.00 90.50 107 GLY A CA 1
ATOM 857 C C . GLY A 1 107 ? 11.425 8.351 7.033 1.00 90.50 107 GLY A C 1
ATOM 858 O O . GLY A 1 107 ? 11.877 7.235 7.268 1.00 90.50 107 GLY A O 1
ATOM 859 N N . ASP A 1 108 ? 10.142 8.651 7.276 1.00 96.50 108 ASP A N 1
ATOM 860 C CA . ASP A 1 108 ? 9.198 7.652 7.799 1.00 96.50 108 ASP A CA 1
ATOM 861 C C . ASP A 1 108 ? 8.914 6.538 6.787 1.00 96.50 108 ASP A C 1
ATOM 863 O O . ASP A 1 108 ? 8.390 5.489 7.160 1.00 96.50 108 ASP A O 1
ATOM 867 N N . ILE A 1 109 ? 9.224 6.766 5.508 1.00 95.75 109 ILE A N 1
ATOM 868 C CA . ILE A 1 109 ? 9.130 5.781 4.433 1.00 95.75 109 ILE A CA 1
ATOM 869 C C . ILE A 1 109 ? 10.519 5.618 3.828 1.00 95.75 109 ILE A C 1
ATOM 871 O O . ILE A 1 109 ? 11.037 6.529 3.188 1.00 95.75 109 ILE A O 1
ATOM 875 N N . GLU A 1 110 ? 11.099 4.438 4.009 1.00 94.50 110 GLU A N 1
ATOM 876 C CA . GLU A 1 110 ? 12.403 4.089 3.453 1.00 94.50 110 GLU A CA 1
ATOM 877 C C . GLU A 1 110 ? 12.199 3.137 2.277 1.00 94.50 110 GLU A C 1
ATOM 879 O O . GLU A 1 110 ? 11.586 2.073 2.425 1.00 94.50 110 GLU A O 1
ATOM 884 N N . LEU A 1 111 ? 12.731 3.507 1.114 1.00 93.12 111 LEU A N 1
ATOM 885 C CA . LEU A 1 111 ? 12.739 2.666 -0.077 1.00 93.12 111 LEU A CA 1
ATOM 886 C C . LEU A 1 111 ? 14.142 2.073 -0.241 1.00 93.12 111 LEU A C 1
ATOM 888 O O . LEU A 1 111 ? 15.118 2.805 -0.393 1.00 93.12 111 LEU A O 1
ATOM 892 N N . ILE A 1 112 ? 14.252 0.748 -0.172 1.00 92.50 112 ILE A N 1
ATOM 893 C CA . ILE A 1 112 ? 15.534 0.037 -0.137 1.00 92.50 112 ILE A CA 1
ATOM 894 C C . ILE A 1 112 ? 15.790 -0.589 -1.509 1.00 92.50 112 ILE A C 1
ATOM 896 O O . ILE A 1 112 ? 15.037 -1.469 -1.948 1.00 92.50 112 ILE A O 1
ATOM 900 N N . LYS A 1 113 ? 16.843 -0.103 -2.170 1.00 88.25 113 LYS A N 1
ATOM 901 C CA . LYS A 1 113 ? 17.376 -0.626 -3.437 1.00 88.25 113 LYS A CA 1
ATOM 902 C C . LYS A 1 113 ? 18.338 -1.791 -3.179 1.00 88.25 113 LYS A C 1
ATOM 904 O O . LYS A 1 113 ? 18.669 -2.062 -2.022 1.00 88.25 113 LYS A O 1
ATOM 909 N N . GLU A 1 114 ? 18.723 -2.491 -4.242 1.00 69.44 114 GLU A N 1
ATOM 910 C CA . GLU A 1 114 ? 19.858 -3.428 -4.199 1.00 69.44 114 GLU A CA 1
ATOM 911 C C . GLU A 1 114 ? 21.183 -2.732 -3.872 1.00 69.44 114 GLU A C 1
ATOM 913 O O . GLU A 1 114 ? 21.370 -1.569 -4.302 1.00 69.44 114 GLU A O 1
#

Radius of gyration: 15.07 Å; chains: 1; bounding box: 45×29×40 Å

Organism: NCBI:txid94137

Foldseek 3Di:
DPPQWDKDWDDDVPDPFIKIWIWGQDPVGIHTQDIDDTPPDQWDWDDDPPFFIKIKGFDDPADFPFKAAQNHTFDKDWDWDDPDPPDIDIGIMTIDTHNDDGDPVVPRMDGHHD

Sequence (114 aa):
MKDNHIIVTYEKAGEDFLYVAIIKQTNSGLKWIKNSDAITFPINRIAAEGTPIVTIVRPRDEDYKAVKVFGKPAKSVTYYKDVSDKVTLEFKYWIAYTDKNPDSTAGDIELIKE

Secondary structure (DSSP, 8-state):
-BTTEEEEEEE-TT---EEEEEEEEETTEEEEEEE-----SSEEEE--TTSPEEEEE--SS---SEEEETTEEPEEEEEEEEEETTEEEEEEEEEEEESS---TTTTSEEEE--